Protein AF-A0A8B3NZI5-F1 (afdb_monomer)

pLDDT: mean 77.8, std 15.14, range [38.12, 96.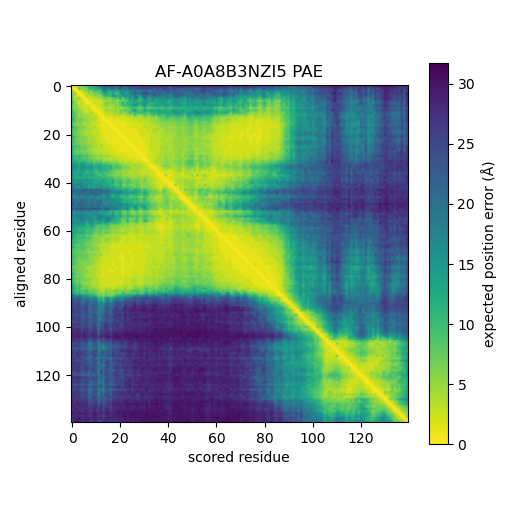94]

Secondary structure (DSSP, 8-state):
--HHHHHHHHHTSHHHHHHHHHHHHHHHHHHHS----BTTS---TTTTSTTTTGGGTSB--HHHHHHHHHHHHHHHHHHHHHHHHHHTS-GGGSHHHHHHHHS---B-TTT-PBEEEEEETTEEEEEETTT--EE-----

Nearest PDB structures (foldseek):
  8ity-assembly1_I  TM=7.438E-01  e=1.278E+00  Homo sapiens
  7aea-assembly1_I  TM=7.539E-01  e=2.841E+00  Homo sapiens
  3twk-assembly3_B  TM=3.307E-01  e=2.841E+00  Arabidopsis thaliana

Radius of gyration: 28.44 Å; Cα contacts (8 Å, |Δi|>4): 148; chains: 1; bounding box: 65×34×71 Å

Solvent-accessible surface area (backbone atoms only — not comparable to full-atom values): 8192 Å² total; per-residue (Å²): 136,62,75,67,59,62,50,56,61,48,58,68,34,30,66,44,45,10,52,51,44,21,54,52,38,43,53,57,48,49,72,73,49,74,81,79,28,18,56,73,65,50,75,48,96,50,67,93,46,92,68,49,22,65,93,36,77,30,72,42,53,63,67,60,50,51,42,50,54,54,15,49,54,52,7,53,50,47,18,53,52,44,42,53,53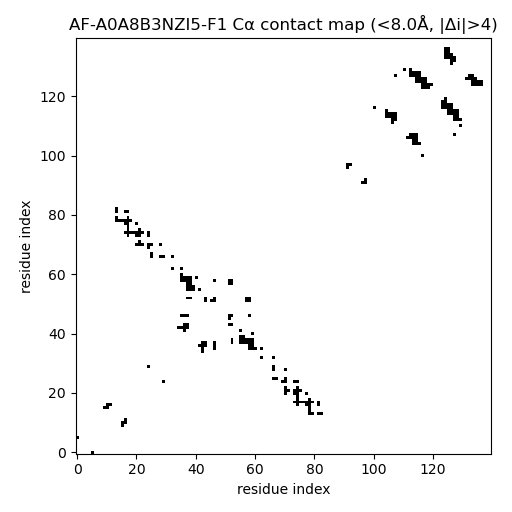,54,77,69,47,67,85,65,73,45,76,63,46,55,50,59,70,71,73,63,68,53,58,34,93,87,76,67,45,62,35,45,82,42,80,54,96,94,39,82,40,41,32,29,78,90,78,64,54,67,53,86,75,80,82,126

Foldseek 3Di:
DDPVVVVVVQCLQLLNQLVVQLVVLLVVLVVVDDDKAAPQRHDFPPPVDPPSCVVPNGIDCPSVVVSNVVSNVRSVVSSVVSVVCVVVDPPCPDVVNVVVQVPDFPQDPVPRAGWHWDQDPNDTWTADPVPRDTDDDPDD

Structure (mmCIF, N/CA/C/O backbone):
data_AF-A0A8B3NZI5-F1
#
_entry.id   AF-A0A8B3NZI5-F1
#
loop_
_atom_site.group_PDB
_atom_site.id
_atom_site.type_symbol
_atom_site.label_atom_id
_atom_site.label_alt_id
_atom_site.label_comp_id
_atom_site.label_asym_id
_atom_site.label_entity_id
_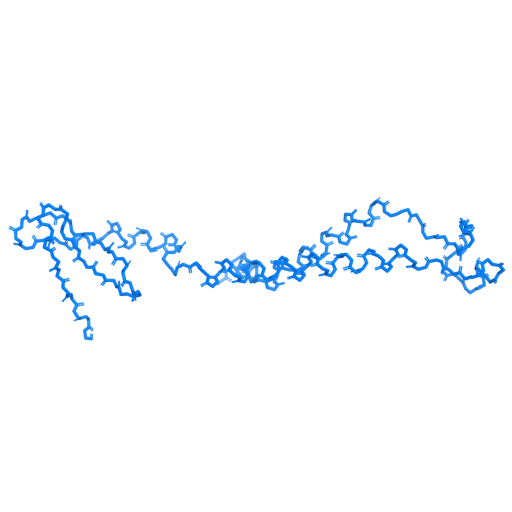atom_site.label_seq_id
_atom_site.pdbx_PDB_ins_code
_atom_site.Cartn_x
_atom_site.Cartn_y
_atom_site.Cartn_z
_atom_site.occupancy
_atom_site.B_iso_or_equiv
_atom_site.auth_seq_id
_atom_site.auth_comp_id
_atom_site.auth_asym_id
_atom_site.auth_atom_id
_atom_site.pdbx_PDB_model_num
ATOM 1 N N . MET A 1 1 ? -2.642 -20.478 24.796 1.00 53.81 1 MET A N 1
ATOM 2 C CA . MET A 1 1 ? -2.936 -19.458 23.760 1.00 53.81 1 MET A CA 1
ATOM 3 C C . MET A 1 1 ? -2.716 -20.074 22.385 1.00 53.81 1 MET A C 1
ATOM 5 O O . MET A 1 1 ? -1.583 -20.379 22.034 1.00 53.81 1 MET A O 1
ATOM 9 N N . THR A 1 2 ? -3.788 -20.354 21.646 1.00 68.12 2 THR A N 1
ATOM 10 C CA . THR A 1 2 ? -3.736 -20.999 20.323 1.00 68.12 2 THR A CA 1
ATOM 11 C C . THR A 1 2 ? -3.156 -20.038 19.276 1.00 68.12 2 THR A C 1
ATOM 13 O O . THR A 1 2 ? -3.441 -18.841 19.295 1.00 68.12 2 THR A O 1
ATOM 16 N N . LYS A 1 3 ? -2.325 -20.544 18.349 1.00 71.25 3 LYS A N 1
ATOM 17 C CA . LYS A 1 3 ? -1.657 -19.750 17.289 1.00 71.25 3 LYS A CA 1
ATOM 18 C C . LYS A 1 3 ? -2.627 -18.884 16.465 1.00 71.25 3 LYS A C 1
ATOM 20 O O . LYS A 1 3 ? -2.225 -17.835 15.970 1.00 71.25 3 LYS A O 1
ATOM 25 N N . LEU A 1 4 ? -3.894 -19.293 16.371 1.00 69.19 4 LEU A N 1
ATOM 26 C CA . LEU A 1 4 ? -4.950 -18.571 15.662 1.00 69.19 4 LEU A CA 1
ATOM 27 C C . LEU A 1 4 ? -5.259 -17.191 16.273 1.00 69.19 4 LEU A C 1
ATOM 29 O O . LEU A 1 4 ? -5.381 -16.221 15.532 1.00 69.19 4 LEU A O 1
ATOM 33 N N . GLY A 1 5 ? -5.319 -17.075 17.606 1.00 70.00 5 GLY A N 1
ATOM 34 C CA . GLY A 1 5 ? -5.655 -15.806 18.272 1.00 70.00 5 GLY A CA 1
ATOM 35 C C . GLY A 1 5 ? -4.580 -14.733 18.073 1.00 70.00 5 GLY A C 1
ATOM 36 O O . GLY A 1 5 ? -4.871 -13.583 17.749 1.00 70.00 5 GLY A O 1
ATOM 37 N N . ARG A 1 6 ? -3.305 -15.140 18.131 1.00 76.56 6 ARG A N 1
ATOM 38 C CA . ARG A 1 6 ? -2.162 -14.237 17.930 1.00 76.56 6 ARG A CA 1
ATOM 39 C C . ARG A 1 6 ? -2.114 -13.655 16.509 1.00 76.56 6 ARG A C 1
ATOM 41 O O . ARG A 1 6 ? -1.687 -12.515 16.340 1.00 76.56 6 ARG A O 1
ATOM 48 N N . LEU A 1 7 ? -2.566 -14.407 15.501 1.00 75.00 7 LEU A N 1
ATOM 49 C CA . LEU A 1 7 ? -2.659 -13.921 14.121 1.00 75.00 7 LEU A CA 1
ATOM 50 C C . LEU A 1 7 ? -3.758 -12.859 13.986 1.00 75.00 7 LEU A C 1
ATOM 52 O O . LEU A 1 7 ? -3.528 -11.795 13.413 1.00 75.00 7 LEU A O 1
ATOM 56 N N . THR A 1 8 ? -4.939 -13.120 14.550 1.00 76.31 8 THR A N 1
ATOM 57 C CA . THR A 1 8 ? -6.069 -12.188 14.464 1.00 76.31 8 THR A CA 1
ATOM 58 C C . THR A 1 8 ? -5.795 -10.867 15.174 1.00 76.31 8 THR A C 1
ATOM 60 O O . THR A 1 8 ? -6.205 -9.817 14.687 1.00 76.31 8 THR A O 1
ATOM 63 N N . ASP A 1 9 ? -5.050 -10.888 16.278 1.00 76.62 9 ASP A N 1
ATOM 64 C CA . ASP A 1 9 ? -4.680 -9.666 16.998 1.00 76.62 9 ASP A CA 1
ATOM 65 C C . ASP A 1 9 ? -3.617 -8.853 16.257 1.00 76.62 9 ASP A C 1
ATOM 67 O O . ASP A 1 9 ? -3.596 -7.625 16.332 1.00 76.62 9 ASP A O 1
ATOM 71 N N . PHE A 1 10 ? -2.759 -9.520 15.483 1.00 78.50 10 PHE A N 1
ATOM 72 C CA . PHE A 1 10 ? -1.799 -8.842 14.621 1.00 78.50 10 PHE A CA 1
ATOM 73 C C . PHE A 1 10 ? -2.491 -8.149 13.440 1.00 78.50 10 PHE A C 1
ATOM 75 O O . PHE A 1 10 ? -2.202 -6.987 13.166 1.00 78.50 10 PHE A O 1
ATOM 82 N N . LEU A 1 11 ? -3.452 -8.820 12.796 1.00 78.69 11 LEU A N 1
ATOM 83 C CA . LEU A 1 11 ? -4.219 -8.287 11.659 1.00 78.69 11 LEU A CA 1
ATOM 84 C C . LEU A 1 11 ? -5.083 -7.071 12.019 1.00 78.69 11 LEU A C 1
ATOM 86 O O . LEU A 1 11 ? -5.377 -6.247 11.158 1.00 78.69 11 LEU A O 1
ATOM 90 N N . LYS A 1 12 ? -5.463 -6.924 13.293 1.00 79.31 12 LYS A N 1
ATOM 91 C CA . LYS A 1 12 ? -6.199 -5.752 13.782 1.00 79.31 12 LYS A CA 1
ATOM 92 C C . LYS A 1 12 ? -5.327 -4.505 13.907 1.00 79.31 12 LYS A C 1
ATOM 94 O O . LYS A 1 12 ? -5.873 -3.419 14.049 1.00 79.31 12 LYS A O 1
ATOM 99 N N . LYS A 1 13 ? -3.996 -4.606 13.864 1.00 88.31 13 LYS A N 1
ATOM 100 C CA .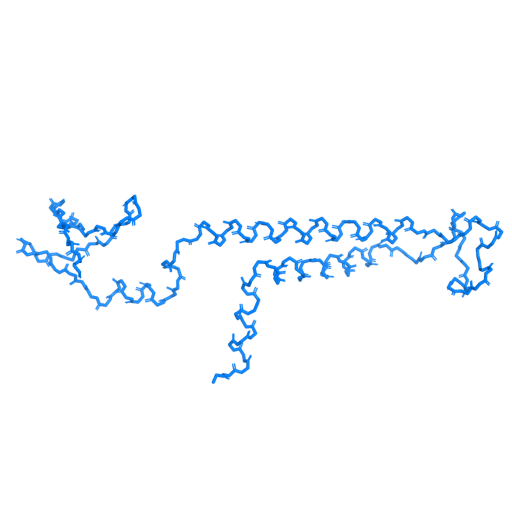 LYS A 1 13 ? -3.131 -3.426 13.992 1.00 88.31 13 LYS A CA 1
ATOM 101 C C . LYS A 1 13 ? -3.226 -2.563 12.727 1.00 88.31 13 LYS A C 1
ATOM 103 O O . LYS A 1 13 ? -3.132 -3.101 11.624 1.00 88.31 13 LYS A O 1
ATOM 108 N N . PRO A 1 14 ? -3.314 -1.227 12.846 1.00 85.62 14 PRO A N 1
ATOM 109 C CA . PRO A 1 14 ? -3.447 -0.346 11.684 1.00 85.62 14 PRO A CA 1
ATOM 110 C C . PRO A 1 14 ? -2.216 -0.424 10.770 1.00 85.62 14 PRO A C 1
ATOM 112 O O . PRO A 1 14 ? -2.339 -0.369 9.549 1.00 85.62 14 PRO A O 1
ATOM 115 N N . ALA A 1 15 ? -1.035 -0.669 11.348 1.00 88.69 15 ALA A N 1
ATOM 116 C CA . ALA A 1 15 ? 0.188 -0.940 10.598 1.00 88.69 15 ALA A CA 1
ATOM 117 C C . ALA A 1 15 ? 0.116 -2.242 9.778 1.00 88.69 15 ALA A C 1
ATOM 119 O O . ALA A 1 15 ? 0.604 -2.280 8.652 1.00 88.69 15 ALA A O 1
ATOM 120 N N . ALA A 1 16 ? -0.514 -3.298 10.308 1.00 91.75 16 ALA A N 1
ATOM 121 C CA . ALA A 1 16 ? -0.689 -4.550 9.572 1.00 91.75 16 ALA A CA 1
ATOM 122 C C . ALA A 1 16 ? -1.661 -4.367 8.400 1.00 91.75 16 ALA A C 1
ATOM 124 O O . ALA A 1 16 ? -1.394 -4.862 7.309 1.00 91.75 16 ALA A O 1
ATOM 125 N N . ILE A 1 17 ? -2.735 -3.595 8.599 1.00 91.94 17 ILE A N 1
ATOM 126 C CA . ILE A 1 17 ? -3.674 -3.232 7.530 1.00 91.94 17 ILE A CA 1
ATOM 127 C C . ILE A 1 17 ? -2.939 -2.480 6.413 1.00 91.94 17 ILE A C 1
ATOM 129 O O . ILE A 1 17 ? -3.036 -2.882 5.259 1.00 91.94 17 ILE A O 1
ATOM 133 N N . GLY A 1 18 ? -2.144 -1.458 6.751 1.00 93.94 18 GLY A N 1
ATOM 134 C CA . GLY A 1 18 ? -1.355 -0.708 5.766 1.00 93.94 18 GLY A CA 1
ATOM 135 C C . GLY A 1 18 ? -0.308 -1.554 5.026 1.00 93.94 18 GLY A C 1
ATOM 136 O O . GLY A 1 18 ? -0.117 -1.403 3.820 1.00 93.94 18 GLY A O 1
ATOM 137 N N . ALA A 1 19 ? 0.356 -2.486 5.716 1.00 94.69 19 ALA A N 1
ATOM 138 C CA . ALA A 1 19 ? 1.314 -3.396 5.085 1.00 94.69 19 ALA A CA 1
ATOM 139 C C . ALA A 1 19 ? 0.629 -4.375 4.115 1.00 94.69 19 ALA A C 1
ATOM 141 O O . ALA A 1 19 ? 1.134 -4.625 3.021 1.00 94.69 19 ALA A O 1
ATOM 142 N N . LEU A 1 20 ? -0.539 -4.904 4.485 1.00 95.50 20 LEU A N 1
ATOM 143 C CA . LEU A 1 20 ? -1.307 -5.802 3.623 1.00 95.50 20 LEU A CA 1
ATOM 144 C C . LEU A 1 20 ? -1.844 -5.085 2.387 1.00 95.50 20 LEU A C 1
ATOM 146 O O . LEU A 1 20 ? -1.754 -5.631 1.289 1.00 95.50 20 LEU A O 1
ATOM 150 N N . TH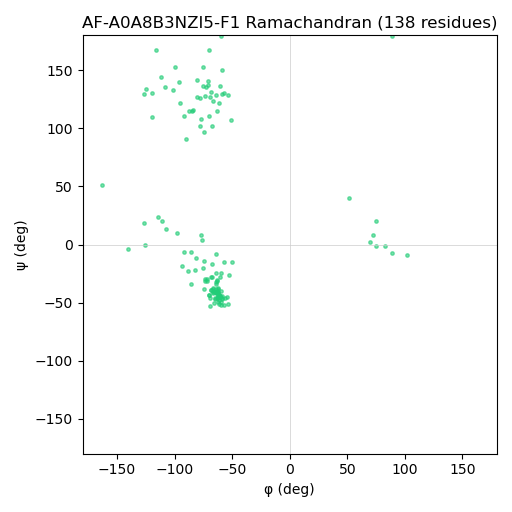R A 1 21 ? -2.352 -3.860 2.535 1.00 96.06 21 THR A N 1
ATOM 151 C CA . THR A 1 21 ? -2.807 -3.072 1.385 1.00 96.06 21 THR A CA 1
ATOM 152 C C . THR A 1 21 ? -1.648 -2.685 0.474 1.00 96.06 21 THR A C 1
ATOM 154 O O . THR A 1 21 ? -1.811 -2.753 -0.742 1.00 96.06 21 THR A O 1
ATOM 157 N N . PHE A 1 22 ? -0.464 -2.372 1.014 1.00 95.88 22 PHE A N 1
ATOM 158 C CA . PHE A 1 22 ? 0.748 -2.171 0.212 1.00 95.88 22 PHE A CA 1
ATOM 159 C C . PHE A 1 22 ? 1.069 -3.406 -0.642 1.00 95.88 22 PHE A C 1
ATOM 161 O O . PHE A 1 22 ? 1.220 -3.282 -1.856 1.00 95.88 22 PHE A O 1
ATOM 168 N N . ILE A 1 23 ? 1.126 -4.597 -0.031 1.00 96.06 23 ILE A N 1
ATOM 169 C CA . ILE A 1 23 ? 1.442 -5.850 -0.738 1.00 96.06 23 ILE A CA 1
ATOM 170 C C . ILE A 1 23 ? 0.381 -6.155 -1.801 1.00 96.06 23 ILE A C 1
ATOM 172 O O . ILE A 1 23 ? 0.723 -6.463 -2.942 1.00 96.06 23 ILE A O 1
ATOM 176 N N . ALA A 1 24 ? -0.901 -6.031 -1.454 1.00 96.44 24 ALA A N 1
ATOM 177 C CA . ALA A 1 24 ? -1.998 -6.268 -2.386 1.00 96.44 24 ALA A CA 1
ATOM 178 C C . ALA A 1 24 ? -1.935 -5.311 -3.586 1.00 96.44 24 ALA A C 1
ATOM 180 O O . ALA A 1 24 ? -2.027 -5.751 -4.730 1.00 96.44 24 ALA A O 1
ATOM 181 N N . THR A 1 25 ? -1.699 -4.020 -3.341 1.00 95.06 25 THR A N 1
ATOM 182 C CA . THR A 1 25 ? -1.576 -3.010 -4.405 1.00 95.06 25 THR A CA 1
ATOM 183 C C . THR A 1 25 ? -0.360 -3.287 -5.288 1.00 95.06 25 THR A C 1
ATOM 185 O O . THR A 1 25 ? -0.469 -3.219 -6.509 1.00 95.06 25 THR A O 1
ATOM 188 N N . MET A 1 26 ? 0.769 -3.692 -4.696 1.00 93.69 26 MET A N 1
ATOM 189 C CA . MET A 1 26 ? 1.978 -4.094 -5.423 1.00 93.69 26 MET A CA 1
ATOM 190 C C . MET A 1 26 ? 1.703 -5.198 -6.443 1.00 93.69 26 MET A C 1
ATOM 192 O O . MET A 1 26 ? 2.165 -5.125 -7.584 1.00 93.69 26 MET A O 1
ATOM 196 N N . ILE A 1 27 ? 0.945 -6.213 -6.025 1.00 94.19 27 ILE A N 1
ATOM 197 C CA . ILE A 1 27 ? 0.574 -7.350 -6.866 1.00 94.19 27 ILE A CA 1
ATOM 198 C C . ILE A 1 27 ? -0.401 -6.899 -7.953 1.00 94.19 27 ILE A C 1
ATOM 200 O O . ILE A 1 27 ? -0.135 -7.118 -9.131 1.00 94.19 27 ILE A O 1
ATOM 204 N N . VAL A 1 28 ? -1.495 -6.232 -7.572 1.00 94.75 28 VAL A N 1
ATO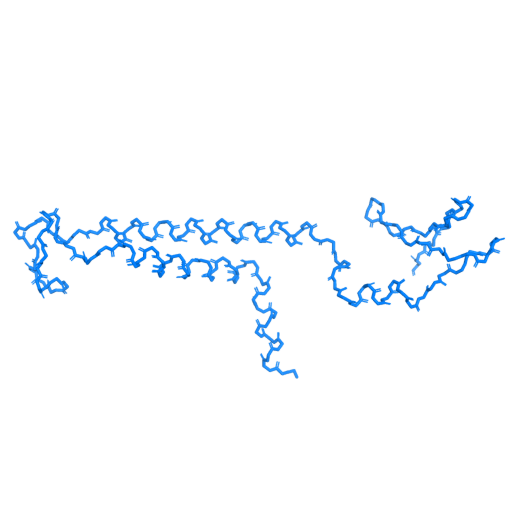M 205 C CA . VAL A 1 28 ? -2.558 -5.825 -8.502 1.00 94.75 28 VAL A CA 1
ATOM 206 C C . VAL A 1 28 ? -2.020 -4.870 -9.561 1.00 94.75 28 VAL A C 1
ATOM 208 O O . VAL A 1 28 ? -2.164 -5.141 -10.746 1.00 94.75 28 VAL A O 1
ATOM 211 N N . VAL A 1 29 ? -1.330 -3.795 -9.170 1.00 92.44 29 VAL A N 1
ATOM 212 C CA . VAL A 1 29 ? -0.727 -2.856 -10.131 1.00 92.44 29 VAL A CA 1
ATOM 213 C C . VAL A 1 29 ? 0.324 -3.567 -10.985 1.00 92.44 29 VAL A C 1
ATOM 215 O O . VAL A 1 29 ? 0.404 -3.330 -12.186 1.00 92.44 29 VAL A O 1
ATOM 218 N N . GLY A 1 30 ? 1.090 -4.491 -10.398 1.00 88.56 30 GLY A N 1
ATOM 219 C CA . GLY A 1 30 ? 2.053 -5.316 -11.123 1.00 88.56 30 GLY A CA 1
ATOM 220 C C . GLY A 1 30 ? 1.441 -6.205 -12.209 1.00 88.56 30 GLY A C 1
ATOM 221 O O . GLY A 1 30 ? 2.122 -6.469 -13.189 1.00 88.56 30 GLY A O 1
ATOM 222 N N . MET A 1 31 ? 0.179 -6.625 -12.077 1.00 89.69 31 MET A N 1
ATOM 223 C CA . MET A 1 31 ? -0.522 -7.384 -13.124 1.00 89.69 31 MET A CA 1
ATOM 224 C C . MET A 1 31 ? -0.890 -6.515 -14.332 1.00 89.69 31 MET A C 1
ATOM 226 O O . MET A 1 31 ? -0.956 -7.023 -15.447 1.00 89.69 31 MET A O 1
ATOM 230 N N . PHE A 1 32 ? -1.118 -5.216 -14.124 1.00 89.00 32 PHE A N 1
ATOM 231 C CA . PHE A 1 32 ? -1.448 -4.277 -15.201 1.00 89.00 32 PHE A CA 1
ATOM 232 C C . PHE A 1 32 ? -0.212 -3.652 -15.853 1.00 89.00 32 PHE A C 1
ATOM 234 O O . PHE A 1 32 ? -0.282 -3.186 -16.989 1.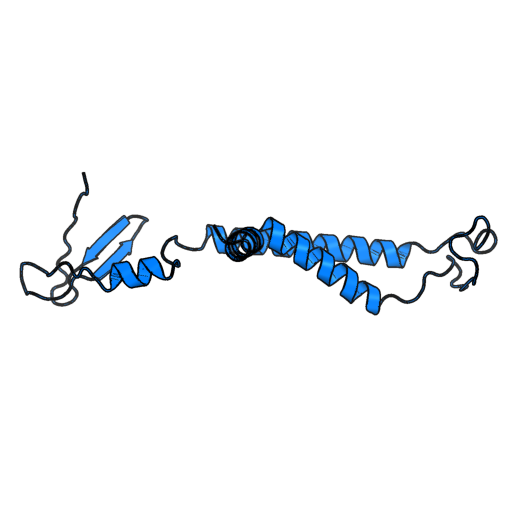00 89.00 32 PHE A O 1
ATOM 241 N N . MET A 1 33 ? 0.921 -3.621 -15.151 1.00 82.44 33 MET A N 1
ATOM 242 C CA . MET A 1 33 ? 2.170 -3.119 -15.712 1.00 82.44 33 MET A CA 1
ATOM 243 C C . MET A 1 33 ? 2.862 -4.230 -16.495 1.00 82.44 33 MET A C 1
ATOM 245 O O . MET A 1 33 ? 3.241 -5.254 -15.938 1.00 82.44 33 MET A O 1
ATOM 249 N N . GLY A 1 34 ? 2.998 -4.018 -17.804 1.00 82.62 34 GLY A N 1
ATOM 250 C CA . GLY A 1 34 ? 3.639 -4.959 -18.716 1.00 82.62 34 GLY A CA 1
ATOM 251 C C . GLY A 1 34 ? 5.109 -5.263 -18.377 1.00 82.62 34 GLY A C 1
ATOM 252 O O . GLY A 1 34 ? 5.670 -4.729 -17.415 1.00 82.62 34 GLY A O 1
ATOM 253 N N . PRO A 1 35 ? 5.758 -6.128 -19.175 1.00 84.06 35 PRO A N 1
ATOM 254 C CA . PRO A 1 35 ? 7.141 -6.524 -18.944 1.00 84.06 35 PRO A CA 1
ATOM 255 C C . PRO A 1 35 ? 8.087 -5.319 -18.964 1.00 84.06 35 PRO A C 1
ATOM 257 O O . PRO A 1 35 ? 7.864 -4.337 -19.670 1.00 84.06 35 PRO A O 1
ATOM 260 N N . THR A 1 36 ? 9.178 -5.413 -18.205 1.00 87.62 36 THR A N 1
ATOM 261 C CA . THR A 1 36 ? 10.236 -4.399 -18.202 1.00 87.62 36 THR A CA 1
ATOM 262 C C . THR A 1 36 ? 10.811 -4.242 -19.609 1.00 87.62 36 THR A C 1
ATOM 264 O O . THR A 1 36 ? 11.209 -5.229 -20.223 1.00 87.62 36 THR A O 1
ATOM 267 N N . THR A 1 37 ? 10.897 -3.009 -20.103 1.00 90.88 37 THR A N 1
ATOM 268 C CA . THR A 1 37 ? 11.498 -2.677 -21.404 1.00 90.88 37 THR A CA 1
ATOM 269 C C . THR A 1 37 ? 12.728 -1.793 -21.226 1.00 90.88 37 THR A C 1
ATOM 271 O O . THR A 1 37 ? 12.966 -1.236 -20.154 1.00 90.88 37 THR A O 1
ATOM 274 N N . CYS A 1 38 ? 13.515 -1.620 -22.283 1.00 90.88 38 CYS A N 1
ATOM 275 C CA . CYS A 1 38 ? 14.487 -0.535 -22.357 1.00 90.88 38 CYS A CA 1
ATOM 276 C C . CYS A 1 38 ? 13.779 0.826 -22.500 1.00 90.88 38 CYS A C 1
ATOM 278 O O . CYS A 1 38 ? 12.577 0.886 -22.778 1.00 90.88 38 CYS A O 1
ATOM 280 N N . ASN A 1 39 ? 14.517 1.923 -22.322 1.00 89.00 39 ASN A N 1
ATOM 281 C CA . ASN A 1 39 ? 13.972 3.284 -22.356 1.00 89.00 39 ASN A CA 1
ATOM 282 C C . ASN A 1 39 ? 13.384 3.656 -23.729 1.00 89.00 39 ASN A C 1
ATOM 284 O O . ASN A 1 39 ? 12.386 4.360 -23.810 1.00 89.00 39 ASN A O 1
ATOM 288 N N . SER A 1 40 ? 13.930 3.094 -24.812 1.00 85.81 40 SER A N 1
ATOM 289 C CA . SER A 1 40 ? 13.361 3.227 -26.161 1.00 85.81 40 SER A CA 1
ATOM 290 C C . SER A 1 40 ? 12.123 2.347 -26.419 1.00 85.81 40 SER A C 1
ATOM 292 O O . SER A 1 40 ? 11.676 2.255 -27.557 1.00 85.81 40 SER A O 1
ATOM 294 N N . GLY A 1 41 ? 11.625 1.611 -25.417 1.00 86.00 41 GLY A N 1
ATOM 295 C CA . GLY A 1 41 ? 10.522 0.651 -25.555 1.00 86.00 41 GLY A CA 1
ATOM 296 C C . GLY A 1 41 ? 10.928 -0.738 -26.062 1.00 86.00 41 GLY A C 1
ATOM 297 O O . GLY A 1 41 ? 10.084 -1.625 -26.150 1.00 86.00 41 GLY A O 1
ATOM 298 N N . TRP A 1 42 ? 12.210 -0.973 -26.363 1.00 86.69 42 TRP A N 1
ATOM 299 C CA . TRP A 1 42 ? 12.672 -2.280 -26.838 1.00 86.69 42 TRP A CA 1
ATOM 300 C C . TRP A 1 42 ? 12.607 -3.341 -25.731 1.00 86.69 42 TRP A C 1
ATOM 302 O O . TRP A 1 42 ? 13.154 -3.156 -24.640 1.00 86.69 42 TRP A O 1
ATOM 312 N N . ALA A 1 43 ? 11.955 -4.468 -26.015 1.00 85.75 43 ALA A N 1
ATOM 313 C CA . ALA A 1 43 ? 11.892 -5.619 -25.123 1.00 85.75 43 ALA A CA 1
ATOM 314 C C . ALA A 1 43 ? 13.068 -6.563 -25.414 1.00 85.75 43 ALA A C 1
ATOM 316 O O . ALA A 1 43 ? 12.988 -7.441 -26.272 1.00 85.75 43 ALA A O 1
ATOM 317 N N . SER A 1 44 ? 14.186 -6.368 -24.713 1.00 80.88 44 SER A N 1
ATOM 318 C CA . SER A 1 44 ? 15.343 -7.258 -24.835 1.00 80.88 44 SER A CA 1
ATOM 319 C C . SER A 1 44 ? 15.153 -8.525 -24.006 1.00 80.88 44 SER A C 1
ATOM 321 O O . SER A 1 44 ? 14.941 -8.465 -22.796 1.00 80.88 44 SER A O 1
ATOM 323 N N . GLY A 1 45 ? 15.316 -9.696 -24.627 1.00 80.19 45 GLY A N 1
ATOM 324 C CA . GLY A 1 45 ? 15.271 -10.989 -23.929 1.00 80.19 45 GLY A CA 1
ATOM 325 C C . GLY A 1 45 ? 16.391 -11.190 -22.897 1.00 80.19 45 GLY A C 1
ATOM 326 O O . GLY A 1 45 ? 16.371 -12.159 -22.145 1.00 80.19 45 GLY A O 1
ATOM 327 N N . SER A 1 46 ? 17.370 -10.278 -22.842 1.00 81.25 46 SER A N 1
ATOM 328 C CA . SER A 1 46 ? 18.458 -10.284 -21.858 1.00 81.25 46 SER A CA 1
ATOM 329 C C . SER A 1 46 ? 18.337 -9.191 -20.783 1.00 81.25 46 SER A C 1
ATOM 331 O O . SER A 1 46 ? 19.299 -8.969 -20.044 1.00 81.25 46 SER A O 1
ATOM 333 N N . ILE A 1 47 ? 17.177 -8.520 -20.648 1.00 81.75 47 ILE A N 1
ATOM 334 C CA . ILE A 1 47 ? 16.931 -7.522 -19.584 1.00 81.75 47 ILE A CA 1
ATOM 335 C C . ILE A 1 47 ? 17.229 -8.126 -18.207 1.00 81.75 47 ILE A C 1
ATOM 337 O O . ILE A 1 47 ? 16.763 -9.209 -17.866 1.00 81.75 47 ILE A O 1
ATOM 341 N N . GLY A 1 48 ? 18.042 -7.414 -17.422 1.00 76.12 48 GLY A N 1
ATOM 342 C CA . GLY A 1 48 ? 18.593 -7.895 -16.150 1.00 76.12 48 GLY A CA 1
ATOM 343 C C . GLY A 1 48 ? 20.052 -8.361 -16.236 1.00 76.12 48 GLY A C 1
ATOM 344 O O . GLY A 1 48 ? 20.685 -8.558 -15.202 1.00 76.12 48 GLY A O 1
ATOM 345 N N . ARG A 1 49 ? 20.625 -8.477 -17.443 1.00 80.94 49 ARG A N 1
ATOM 346 C CA . ARG A 1 49 ? 22.067 -8.693 -17.662 1.00 80.94 49 ARG A CA 1
ATOM 347 C C . ARG A 1 49 ? 22.773 -7.382 -18.020 1.00 80.94 49 ARG A C 1
ATOM 349 O O . ARG A 1 49 ? 22.167 -6.463 -18.577 1.00 80.94 49 ARG A O 1
ATOM 356 N N . ARG A 1 50 ? 24.075 -7.285 -17.712 1.00 82.00 50 ARG A N 1
ATOM 357 C CA . ARG A 1 50 ? 24.896 -6.121 -18.096 1.00 82.00 50 ARG A CA 1
ATOM 358 C C . ARG A 1 50 ? 24.845 -5.928 -19.618 1.00 82.00 50 ARG A C 1
ATOM 360 O O . ARG A 1 50 ? 25.052 -6.877 -20.362 1.00 82.00 50 ARG A O 1
ATOM 367 N N . GLY A 1 51 ? 24.572 -4.699 -20.058 1.00 80.25 51 GLY A N 1
ATOM 368 C CA . GLY A 1 51 ? 24.571 -4.312 -21.475 1.00 80.25 51 GLY A CA 1
ATOM 369 C C . GLY A 1 51 ? 23.246 -4.488 -22.229 1.00 80.25 51 GLY A C 1
ATOM 370 O O . GLY A 1 51 ? 23.139 -3.987 -23.341 1.00 80.25 51 GLY A O 1
ATOM 371 N N . ALA A 1 52 ? 22.212 -5.099 -21.638 1.00 82.62 52 ALA A N 1
ATOM 372 C CA . ALA A 1 52 ? 20.965 -5.424 -22.348 1.00 82.62 52 ALA A CA 1
ATOM 373 C C . ALA A 1 52 ? 20.210 -4.217 -22.934 1.00 82.62 52 ALA A C 1
ATOM 375 O O . ALA A 1 52 ? 19.468 -4.375 -23.894 1.00 82.62 52 ALA A O 1
ATOM 376 N N . CYS A 1 53 ? 20.407 -3.022 -22.372 1.00 86.25 53 CYS A N 1
ATOM 377 C CA . CYS A 1 53 ? 19.804 -1.779 -22.854 1.00 86.25 53 CYS A CA 1
ATOM 378 C C . CYS A 1 53 ? 20.841 -0.673 -23.114 1.00 86.25 53 CYS A C 1
ATOM 380 O O . CYS A 1 53 ? 20.471 0.497 -23.158 1.00 86.25 53 CYS A O 1
ATOM 382 N N . SER A 1 54 ? 22.133 -0.996 -23.262 1.00 88.25 54 SER A N 1
ATOM 383 C CA . SER A 1 54 ? 23.194 0.023 -23.391 1.00 88.25 54 SER A CA 1
ATOM 384 C C . SER A 1 54 ? 22.997 0.945 -24.600 1.00 88.25 54 SER A C 1
ATOM 386 O O . SER A 1 54 ? 23.151 2.153 -24.472 1.00 88.25 54 SER A O 1
ATOM 388 N N . HIS A 1 55 ? 22.569 0.393 -25.736 1.00 87.25 55 HIS A N 1
ATOM 389 C CA . HIS A 1 55 ? 22.264 1.153 -26.955 1.00 87.25 55 HIS A CA 1
ATOM 390 C C . HIS A 1 55 ? 20.870 1.798 -26.945 1.00 87.25 55 HIS A C 1
ATOM 392 O O . HIS A 1 55 ? 20.568 2.637 -27.785 1.00 87.25 55 HIS A O 1
ATOM 398 N N . HIS A 1 56 ? 20.021 1.427 -25.985 1.00 84.62 56 HIS A N 1
ATOM 399 C CA . HIS A 1 56 ? 18.617 1.840 -25.909 1.00 84.62 56 HIS A CA 1
ATOM 400 C C . HIS A 1 56 ? 18.342 2.799 -24.744 1.00 84.62 56 HIS A C 1
ATOM 402 O O . HIS A 1 56 ? 17.203 2.921 -24.292 1.00 84.62 56 HIS A O 1
ATOM 408 N N . GLY A 1 57 ? 19.388 3.460 -24.236 1.00 86.19 57 GLY A N 1
ATOM 409 C CA . GLY A 1 57 ? 19.279 4.448 -23.161 1.00 86.19 57 GLY A CA 1
ATOM 410 C C . GLY A 1 57 ? 19.044 3.851 -21.771 1.00 86.19 57 GLY A C 1
ATOM 411 O O . GLY A 1 57 ? 18.576 4.552 -20.881 1.00 86.19 57 GLY A O 1
ATOM 412 N N . GLY A 1 58 ? 19.355 2.569 -21.573 1.00 88.44 58 GLY A N 1
ATOM 413 C CA . GLY A 1 58 ? 19.183 1.877 -20.299 1.00 88.44 58 GLY A CA 1
ATOM 414 C C . GLY A 1 58 ? 17.805 1.240 -20.114 1.00 88.44 58 GLY A C 1
ATOM 415 O O . GLY A 1 58 ? 16.949 1.251 -21.000 1.00 88.44 58 GLY A O 1
ATOM 416 N N . VAL A 1 59 ? 17.625 0.599 -18.960 1.00 90.31 59 VAL A N 1
ATOM 417 C CA . VAL A 1 59 ? 16.371 -0.066 -18.583 1.00 90.31 59 VAL A CA 1
ATOM 418 C C . VAL A 1 59 ? 15.342 0.992 -18.180 1.00 90.31 59 VAL A C 1
ATOM 420 O O . VAL A 1 59 ? 15.663 1.922 -17.443 1.00 90.31 59 VAL A O 1
ATOM 423 N N . ASN A 1 60 ? 14.098 0.846 -18.635 1.00 89.25 60 ASN A N 1
ATOM 424 C CA . ASN A 1 60 ? 13.008 1.721 -18.227 1.00 89.25 60 ASN A CA 1
ATOM 425 C C . ASN A 1 60 ? 12.518 1.335 -16.825 1.00 89.25 60 ASN A C 1
ATOM 427 O O . ASN A 1 60 ? 11.852 0.316 -16.634 1.00 89.25 60 ASN A O 1
ATOM 431 N N . HIS A 1 61 ? 12.833 2.172 -15.841 1.00 88.38 61 HIS A N 1
ATOM 432 C CA . HIS A 1 61 ? 12.379 1.999 -14.462 1.00 88.38 61 HIS A CA 1
ATOM 433 C C . HIS A 1 61 ? 11.069 2.731 -14.151 1.00 88.38 61 HIS A C 1
ATOM 435 O O . HIS A 1 61 ? 10.525 2.529 -13.068 1.00 88.38 61 HIS A O 1
ATOM 441 N N . GLY A 1 62 ? 10.537 3.533 -15.079 1.00 89.12 62 GLY A N 1
ATOM 442 C CA . GLY A 1 62 ? 9.329 4.336 -14.870 1.00 89.12 62 GLY A CA 1
ATOM 443 C C . GLY A 1 62 ? 8.130 3.511 -14.386 1.00 89.12 62 GLY A C 1
ATOM 444 O O . GLY A 1 62 ? 7.567 3.838 -13.340 1.00 89.12 62 GLY A O 1
ATOM 445 N N . PRO A 1 63 ? 7.776 2.393 -15.052 1.00 88.31 63 PRO A N 1
ATOM 446 C CA . PRO A 1 63 ? 6.696 1.524 -14.594 1.00 88.31 63 PRO A CA 1
ATOM 447 C C . PRO A 1 63 ? 6.936 0.971 -13.183 1.00 88.31 63 PRO A C 1
ATOM 449 O O . PRO A 1 63 ? 6.073 1.049 -12.312 1.00 88.31 63 PRO A O 1
ATOM 452 N N . ALA A 1 64 ? 8.146 0.480 -12.907 1.00 88.19 64 ALA A N 1
ATOM 453 C CA . ALA A 1 64 ? 8.487 -0.067 -11.596 1.00 88.19 64 ALA A CA 1
ATOM 454 C C . ALA A 1 64 ? 8.416 0.996 -10.482 1.00 88.19 64 ALA A C 1
ATOM 456 O O . ALA A 1 64 ? 7.910 0.715 -9.393 1.00 88.19 64 ALA A O 1
ATOM 457 N N . GLN A 1 65 ? 8.880 2.216 -10.762 1.00 91.12 65 GLN A N 1
ATOM 458 C CA . GLN A 1 65 ? 8.796 3.356 -9.850 1.00 91.12 65 GLN A CA 1
ATOM 459 C C . GLN A 1 65 ? 7.344 3.764 -9.600 1.00 91.12 65 GLN A C 1
ATOM 461 O O . GLN A 1 65 ? 6.956 3.924 -8.444 1.00 91.12 65 GLN A O 1
ATOM 466 N N . LEU A 1 66 ? 6.518 3.861 -10.647 1.00 91.50 66 LEU A N 1
ATOM 467 C CA . LEU A 1 66 ? 5.098 4.187 -10.512 1.00 91.50 66 LEU A CA 1
ATOM 468 C C . LEU A 1 66 ? 4.368 3.139 -9.665 1.00 91.50 66 LEU A C 1
ATOM 470 O O . LEU A 1 66 ? 3.622 3.496 -8.753 1.00 91.50 66 LEU A O 1
ATOM 474 N N . ARG A 1 67 ? 4.630 1.849 -9.905 1.00 92.75 67 ARG A N 1
ATOM 475 C CA . ARG A 1 67 ? 4.092 0.753 -9.087 1.00 92.75 67 ARG A CA 1
ATOM 476 C C . ARG A 1 67 ? 4.469 0.930 -7.619 1.00 92.75 67 ARG A C 1
ATOM 478 O O . ARG A 1 67 ? 3.620 0.792 -6.742 1.00 92.75 67 ARG A O 1
ATOM 485 N N . PHE A 1 68 ? 5.733 1.249 -7.347 1.00 93.12 68 PHE A N 1
ATOM 486 C CA . PHE A 1 68 ? 6.248 1.426 -5.990 1.00 93.12 68 PHE A CA 1
ATOM 487 C C . PHE A 1 68 ? 5.623 2.616 -5.273 1.00 93.12 68 PHE A C 1
ATOM 489 O O . PHE A 1 68 ? 5.094 2.455 -4.174 1.00 93.12 68 PHE A O 1
ATOM 496 N N . ILE A 1 69 ? 5.606 3.777 -5.921 1.00 95.00 69 ILE A N 1
ATOM 497 C CA . ILE A 1 69 ? 5.042 5.004 -5.359 1.00 95.00 69 ILE A CA 1
ATOM 498 C C . ILE A 1 69 ? 3.547 4.826 -5.089 1.00 95.00 69 ILE A C 1
ATOM 500 O O . ILE A 1 69 ? 3.096 5.082 -3.975 1.00 95.00 69 ILE A O 1
ATOM 504 N N . THR A 1 70 ? 2.782 4.328 -6.065 1.00 94.31 70 THR A N 1
ATOM 505 C CA . THR A 1 70 ? 1.335 4.119 -5.891 1.00 94.31 70 THR A CA 1
ATOM 506 C C . THR A 1 70 ? 1.046 3.138 -4.756 1.00 94.31 70 THR A C 1
ATOM 508 O O . THR A 1 70 ? 0.227 3.434 -3.890 1.00 94.31 70 THR A O 1
ATOM 511 N N . SER A 1 71 ? 1.780 2.026 -4.673 1.00 94.25 71 SER A N 1
ATOM 512 C CA . SER A 1 71 ? 1.595 1.042 -3.599 1.00 94.25 71 SER A CA 1
ATOM 513 C C . SER A 1 71 ? 1.891 1.619 -2.214 1.00 94.25 71 SER A C 1
ATOM 515 O O . SER A 1 71 ? 1.140 1.352 -1.276 1.00 94.25 71 SER A O 1
ATOM 517 N N . ILE A 1 72 ? 2.945 2.435 -2.068 1.00 96.19 72 ILE A N 1
ATOM 518 C CA . ILE A 1 72 ? 3.244 3.124 -0.801 1.00 96.19 72 ILE A CA 1
ATOM 519 C C . ILE A 1 72 ? 2.104 4.063 -0.421 1.00 96.19 72 ILE A C 1
ATOM 521 O O . ILE A 1 72 ? 1.649 4.023 0.721 1.00 96.19 72 ILE A O 1
ATOM 525 N N . LEU A 1 73 ? 1.624 4.882 -1.361 1.00 96.94 73 LEU A N 1
ATOM 526 C CA . LEU A 1 73 ? 0.551 5.842 -1.099 1.00 96.94 73 LEU A CA 1
ATOM 527 C C . LEU A 1 73 ? -0.719 5.142 -0.603 1.00 96.94 73 LEU A C 1
ATOM 529 O O . LEU A 1 73 ? -1.269 5.537 0.425 1.00 96.94 73 LEU A O 1
ATOM 533 N N . PHE A 1 74 ? -1.141 4.064 -1.269 1.00 96.00 74 PHE A N 1
ATOM 534 C CA . PHE A 1 74 ? -2.292 3.266 -0.837 1.00 96.00 74 PHE A CA 1
ATOM 535 C C . PHE A 1 74 ? -2.058 2.572 0.513 1.00 96.00 74 PHE A C 1
ATOM 537 O O . PHE A 1 74 ? -2.950 2.567 1.363 1.00 96.00 74 PHE A O 1
ATOM 544 N N . GLY A 1 75 ? -0.859 2.028 0.742 1.00 95.38 75 GLY A N 1
ATOM 545 C CA . GLY A 1 75 ? -0.474 1.406 2.011 1.00 95.38 75 GLY A CA 1
ATOM 546 C C . GLY A 1 75 ? -0.559 2.371 3.195 1.00 95.38 75 GLY A C 1
ATOM 547 O O . GLY A 1 75 ? -1.226 2.098 4.196 1.00 95.38 75 GLY A O 1
ATOM 548 N N . VAL A 1 76 ? 0.070 3.539 3.057 1.00 95.94 76 VAL A N 1
ATOM 549 C CA . VAL A 1 76 ? 0.082 4.594 4.079 1.00 95.94 76 VAL A CA 1
ATOM 550 C C . VAL A 1 76 ? -1.324 5.147 4.305 1.00 95.94 76 VAL A C 1
ATOM 552 O O . VAL A 1 76 ? -1.762 5.233 5.453 1.00 95.94 76 VAL A O 1
ATOM 555 N N . ALA A 1 77 ? -2.064 5.463 3.237 1.00 95.50 77 ALA A N 1
ATOM 556 C CA . ALA A 1 77 ? -3.428 5.977 3.342 1.00 95.50 77 ALA A CA 1
ATOM 557 C C . ALA A 1 77 ? -4.354 4.998 4.080 1.00 95.50 77 ALA A C 1
ATOM 559 O O . ALA A 1 77 ? -5.083 5.403 4.987 1.00 95.50 77 ALA A O 1
ATOM 560 N N . ALA A 1 78 ? -4.280 3.703 3.759 1.00 94.31 78 ALA A N 1
ATOM 561 C CA . ALA A 1 78 ? -5.052 2.671 4.444 1.00 94.31 78 ALA A CA 1
ATOM 562 C C . ALA A 1 78 ? -4.671 2.543 5.926 1.00 94.31 78 ALA A C 1
ATOM 564 O O . ALA A 1 78 ? -5.554 2.422 6.775 1.00 94.31 78 ALA A O 1
ATOM 565 N N . GLY A 1 79 ? -3.377 2.613 6.254 1.00 92.50 79 GLY A N 1
ATOM 566 C CA . GLY A 1 79 ? -2.901 2.583 7.638 1.00 92.50 79 GLY A CA 1
ATOM 567 C C . GLY A 1 79 ? -3.402 3.774 8.463 1.00 92.50 79 GLY A C 1
ATOM 568 O O . GLY A 1 79 ? -3.908 3.586 9.570 1.00 92.50 79 GLY A O 1
ATOM 569 N N . ILE A 1 80 ? -3.330 4.990 7.908 1.00 93.50 80 ILE A N 1
ATOM 570 C CA . ILE A 1 80 ? -3.846 6.213 8.547 1.00 93.50 80 ILE A CA 1
ATOM 571 C C . ILE A 1 80 ? -5.364 6.119 8.732 1.00 93.50 80 ILE A C 1
ATOM 573 O O . ILE A 1 80 ? -5.878 6.401 9.814 1.00 93.50 80 ILE A O 1
ATOM 577 N N . PHE A 1 81 ? -6.090 5.691 7.698 1.00 92.62 81 PHE A N 1
ATOM 578 C CA . PHE A 1 81 ? -7.542 5.547 7.757 1.00 92.62 81 PHE A CA 1
ATOM 579 C C . PHE A 1 81 ? -7.973 4.506 8.799 1.00 92.62 81 PHE A C 1
ATOM 581 O O . PHE A 1 81 ? -8.856 4.773 9.615 1.00 92.62 81 PHE A O 1
ATOM 588 N N . ALA A 1 82 ? -7.296 3.356 8.842 1.00 89.94 82 ALA A N 1
ATOM 589 C CA . ALA A 1 82 ? -7.530 2.326 9.848 1.00 89.94 82 ALA A CA 1
ATOM 590 C C . ALA A 1 82 ? -7.236 2.832 11.267 1.00 89.94 82 ALA A C 1
ATOM 592 O O . ALA A 1 82 ? -8.021 2.580 12.180 1.00 89.94 82 ALA A O 1
ATOM 593 N N . ASN A 1 83 ? -6.147 3.584 11.454 1.00 90.00 83 ASN A N 1
ATOM 594 C CA . ASN A 1 83 ? -5.820 4.195 12.740 1.00 90.00 83 ASN A CA 1
ATOM 595 C C . ASN A 1 83 ? -6.904 5.189 13.184 1.00 90.00 83 ASN A C 1
ATOM 597 O O . ASN A 1 83 ? -7.348 5.140 14.328 1.00 90.00 83 ASN A O 1
ATOM 601 N N . LYS A 1 84 ? -7.405 6.022 12.264 1.00 89.75 84 LYS A N 1
ATOM 602 C CA . LYS A 1 84 ? -8.497 6.965 12.538 1.00 89.75 84 LYS A CA 1
ATOM 603 C C . LYS A 1 84 ? -9.785 6.253 12.958 1.00 89.75 84 LYS A C 1
ATOM 605 O O . LYS A 1 84 ? -10.420 6.679 13.919 1.00 89.75 84 LYS A O 1
ATOM 610 N N . ILE A 1 85 ? -10.156 5.163 12.280 1.00 86.00 85 ILE A N 1
ATOM 611 C CA . ILE A 1 85 ? -11.336 4.361 12.642 1.00 86.00 85 ILE A CA 1
ATOM 612 C C . ILE A 1 85 ? -11.173 3.750 14.032 1.00 86.00 85 ILE A C 1
ATOM 614 O O . ILE A 1 85 ? -12.123 3.758 14.803 1.00 86.00 85 ILE A O 1
ATOM 618 N N . GLN A 1 86 ? -9.991 3.228 14.361 1.00 83.44 86 GLN A N 1
ATOM 619 C CA . GLN A 1 86 ? -9.744 2.596 15.659 1.00 83.44 86 GLN A CA 1
ATOM 620 C C . GLN A 1 86 ? -9.725 3.605 16.803 1.00 83.44 86 GLN A C 1
ATOM 622 O O . GLN A 1 86 ? -10.362 3.361 17.820 1.00 83.44 86 GLN A O 1
ATOM 627 N N . ASN A 1 87 ? -9.080 4.756 16.615 1.00 80.56 87 ASN A N 1
ATOM 628 C CA . ASN A 1 87 ? -9.065 5.819 17.620 1.00 80.56 87 ASN A CA 1
ATOM 629 C C . ASN A 1 87 ? -10.453 6.453 17.811 1.00 80.56 87 ASN A C 1
ATOM 631 O O . ASN A 1 87 ? -10.757 6.954 18.888 1.00 80.56 87 ASN A O 1
ATOM 635 N N . GLY A 1 88 ? -11.301 6.434 16.777 1.00 67.62 88 GLY A N 1
ATOM 636 C CA . GLY A 1 88 ? -12.700 6.860 16.862 1.00 67.62 88 GLY A CA 1
ATOM 637 C C . GLY A 1 88 ? -13.664 5.768 17.336 1.00 67.62 88 GLY A C 1
ATOM 638 O O . GLY A 1 88 ? -14.847 6.052 17.528 1.00 67.62 88 GLY A O 1
ATOM 639 N N . ARG A 1 89 ? -13.203 4.521 17.504 1.00 56.53 89 ARG A N 1
ATOM 640 C CA . ARG A 1 89 ? -14.050 3.399 17.907 1.00 56.53 89 ARG A CA 1
ATOM 641 C C . ARG A 1 89 ? -14.163 3.395 19.433 1.00 56.53 89 ARG A C 1
ATOM 643 O O . ARG A 1 89 ? -13.161 3.144 20.097 1.00 56.53 89 ARG A O 1
ATOM 650 N N . PRO A 1 90 ? -15.355 3.625 20.013 1.00 52.12 90 PRO A N 1
ATOM 651 C CA . PRO A 1 90 ? -15.530 3.447 21.443 1.00 52.12 90 PRO A CA 1
ATOM 652 C C . PRO A 1 90 ? -15.223 1.988 21.811 1.00 52.12 90 PRO A C 1
ATOM 654 O O . PRO A 1 90 ? -15.651 1.044 21.133 1.00 52.12 90 PRO A O 1
ATOM 657 N N . GLU A 1 91 ? -14.485 1.829 22.906 1.00 51.78 91 GLU A N 1
ATOM 658 C CA . GLU A 1 91 ? -14.016 0.580 23.530 1.00 51.78 91 GLU A CA 1
ATOM 659 C C . GLU A 1 91 ? -15.133 -0.468 23.759 1.00 51.78 91 GLU A C 1
ATOM 661 O O . GLU A 1 91 ? -14.880 -1.660 23.894 1.00 51.78 91 GLU A O 1
ATOM 666 N N . ASN A 1 92 ? -16.398 -0.051 23.669 1.00 49.66 92 ASN A N 1
ATOM 667 C CA . ASN A 1 92 ? -17.606 -0.861 23.858 1.00 49.66 92 ASN A CA 1
ATOM 668 C C . ASN A 1 92 ? -17.984 -1.774 22.676 1.00 49.66 92 ASN A C 1
ATOM 670 O O . ASN A 1 92 ? -19.074 -2.339 22.659 1.00 49.66 92 ASN A O 1
ATOM 674 N N . SER A 1 93 ? -17.135 -1.909 21.659 1.00 54.16 93 SER A N 1
ATOM 675 C CA . SER A 1 93 ? -17.428 -2.742 20.479 1.00 54.16 93 SER A CA 1
ATOM 676 C C . SER A 1 93 ? -16.796 -4.135 20.524 1.00 54.16 93 SER A C 1
ATOM 678 O O . SER A 1 93 ? -16.859 -4.871 19.536 1.00 54.16 93 SER A O 1
ATOM 680 N N . SER A 1 94 ? -16.238 -4.531 21.674 1.00 49.75 94 SER A N 1
ATOM 681 C CA . SER A 1 94 ? -16.038 -5.949 21.959 1.00 49.75 94 SER A CA 1
ATOM 682 C C . SER A 1 94 ? -17.415 -6.608 22.145 1.00 49.75 94 SER A C 1
ATOM 684 O O . SER A 1 94 ? -18.232 -6.073 22.898 1.00 49.75 94 SER A O 1
ATOM 686 N N . PRO A 1 95 ? -17.713 -7.754 21.505 1.00 52.91 95 PRO A N 1
ATOM 687 C CA . PRO A 1 95 ? -18.977 -8.476 21.703 1.00 52.91 95 PRO A CA 1
ATOM 688 C C . PRO A 1 95 ? -19.229 -8.863 23.174 1.00 52.91 95 PRO A C 1
ATOM 690 O O . PRO A 1 95 ? -20.359 -9.165 23.549 1.00 52.91 95 PRO A O 1
ATOM 693 N N . GLU A 1 96 ? -18.201 -8.797 24.024 1.00 52.28 96 GLU A N 1
ATOM 694 C CA . GLU A 1 96 ? -18.297 -8.944 25.478 1.00 52.28 96 GLU A CA 1
ATOM 695 C C . GLU A 1 96 ? -18.949 -7.745 26.184 1.00 52.28 96 GLU A C 1
ATOM 697 O O . GLU A 1 96 ? -19.661 -7.938 27.165 1.00 52.28 96 GLU A O 1
ATOM 702 N N . ALA A 1 97 ? -18.798 -6.521 25.665 1.00 48.38 97 ALA A N 1
ATOM 703 C CA . ALA A 1 97 ? -19.4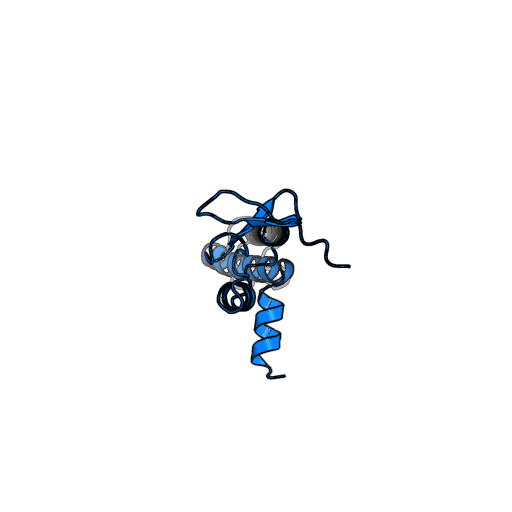46 -5.331 26.223 1.00 48.38 97 ALA A CA 1
ATOM 704 C C . ALA A 1 97 ? -20.955 -5.301 25.920 1.00 48.38 97 ALA A C 1
ATOM 706 O O . ALA A 1 97 ? -21.740 -4.840 26.748 1.00 48.38 97 ALA A O 1
ATOM 707 N N . LEU A 1 98 ? -21.386 -5.865 24.780 1.00 51.94 98 LEU A N 1
ATOM 708 C CA . LEU A 1 98 ? -22.812 -6.104 24.531 1.00 51.94 98 LEU A CA 1
ATOM 709 C C . LEU A 1 98 ? -23.381 -7.161 25.485 1.00 51.94 98 LEU A C 1
ATOM 711 O O . LEU A 1 98 ? -24.486 -6.977 25.984 1.00 51.94 98 LEU A O 1
ATOM 715 N N . LYS A 1 99 ? -22.622 -8.218 25.807 1.00 50.38 99 LYS A N 1
ATOM 716 C CA . LYS A 1 99 ? -23.054 -9.222 26.793 1.00 50.38 99 LYS A CA 1
ATOM 717 C C . LYS A 1 99 ? -23.102 -8.660 28.215 1.00 50.38 99 LYS A C 1
ATOM 719 O O . LYS A 1 99 ? -24.054 -8.945 28.935 1.00 50.38 99 LYS A O 1
ATOM 724 N N . ALA A 1 100 ? -22.144 -7.817 28.604 1.00 52.12 100 ALA A N 1
ATOM 725 C CA . ALA A 1 100 ? -22.143 -7.141 29.905 1.00 52.12 100 ALA A CA 1
ATOM 726 C C . ALA A 1 100 ? -23.270 -6.097 30.038 1.00 52.12 100 ALA A C 1
ATOM 728 O O . ALA A 1 100 ? -23.774 -5.874 31.136 1.00 52.12 100 ALA A O 1
ATOM 729 N N . SER A 1 101 ? -23.715 -5.495 28.927 1.00 51.03 101 SER A N 1
ATOM 730 C CA . SER A 1 101 ? -24.890 -4.613 28.915 1.00 51.03 101 SER A CA 1
ATOM 731 C C . SER A 1 101 ? -26.223 -5.368 29.003 1.00 51.03 101 SER A C 1
ATOM 733 O O . SER A 1 101 ? -27.226 -4.752 29.358 1.00 51.03 101 SER A O 1
ATOM 735 N N . ASP A 1 102 ? -26.245 -6.659 28.668 1.00 53.78 102 ASP A N 1
ATOM 736 C CA . ASP A 1 102 ? -27.453 -7.496 28.641 1.00 53.78 102 ASP A CA 1
ATOM 737 C C . ASP A 1 102 ? -27.676 -8.261 29.962 1.00 53.78 102 ASP A C 1
ATOM 739 O O . ASP A 1 102 ? -28.785 -8.681 30.272 1.00 53.78 102 ASP A O 1
ATOM 743 N N . SER A 1 103 ? -26.642 -8.402 30.801 1.00 51.28 103 SER A N 1
ATOM 744 C CA . SER A 1 103 ? -26.664 -9.321 31.954 1.00 51.28 103 SER A CA 1
ATOM 745 C C . SER A 1 103 ? -26.595 -8.671 33.345 1.00 51.28 103 SER A C 1
ATOM 747 O O . SER A 1 103 ? -26.244 -9.327 34.321 1.00 51.28 103 SER A O 1
ATOM 749 N N . GLY A 1 104 ? -26.991 -7.403 33.495 1.00 54.78 104 GLY A N 1
ATOM 750 C CA . GLY A 1 104 ? -26.946 -6.752 34.812 1.00 54.78 104 GLY A CA 1
ATOM 751 C C . GLY A 1 104 ? -27.786 -5.492 34.933 1.00 54.78 104 GLY A C 1
ATOM 752 O O . GLY A 1 104 ? -27.280 -4.446 35.342 1.00 54.78 104 GLY A O 1
ATOM 753 N N . GLY A 1 105 ? -29.061 -5.582 34.545 1.00 57.59 105 GLY A N 1
ATOM 754 C CA . GLY A 1 105 ? -30.031 -4.495 34.633 1.00 57.59 105 GLY A CA 1
ATOM 755 C C . GLY A 1 105 ? -30.053 -3.889 36.031 1.00 57.59 105 GLY A C 1
ATOM 756 O O . GLY A 1 105 ? -30.563 -4.480 36.978 1.00 57.59 105 GLY A O 1
ATOM 757 N N . THR A 1 106 ? -29.501 -2.686 36.171 1.00 66.56 106 THR A N 1
ATOM 758 C CA . THR A 1 106 ? -29.728 -1.925 37.392 1.00 66.56 106 THR A CA 1
ATOM 759 C C . THR A 1 106 ? -31.186 -1.493 37.350 1.00 66.56 106 THR A C 1
ATOM 761 O O . THR A 1 106 ? -31.587 -0.722 36.479 1.00 66.56 106 THR A O 1
ATOM 764 N N . ILE A 1 107 ? -31.994 -2.068 38.228 1.00 74.19 107 ILE A N 1
ATOM 765 C CA . ILE A 1 107 ? -33.418 -1.777 38.318 1.00 74.19 107 ILE A CA 1
ATOM 766 C C . ILE A 1 107 ? -33.579 -0.387 38.941 1.00 74.19 107 ILE A C 1
ATOM 768 O O . ILE A 1 107 ? -32.889 -0.041 39.901 1.00 74.19 107 ILE A O 1
ATOM 772 N N . CYS A 1 108 ? -34.458 0.440 38.379 1.00 72.62 108 CYS A N 1
ATOM 773 C CA . CYS A 1 108 ? -34.766 1.745 38.947 1.00 72.62 108 CYS A CA 1
ATOM 774 C C . CYS A 1 108 ? -35.489 1.562 40.298 1.00 72.62 108 CYS A C 1
ATOM 776 O O . CYS A 1 108 ? -36.553 0.942 40.315 1.00 72.62 108 CYS A O 1
ATOM 778 N N . PRO A 1 109 ? -34.990 2.124 41.416 1.00 72.12 109 PRO A N 1
ATOM 779 C CA . PRO A 1 109 ? -35.601 1.940 42.738 1.00 72.12 109 PRO A CA 1
ATOM 780 C C . PRO A 1 109 ? -36.981 2.600 42.866 1.00 72.12 109 PRO A C 1
ATOM 782 O O . PRO A 1 109 ? -37.734 2.279 43.776 1.00 72.12 109 PRO A O 1
ATOM 785 N N . THR A 1 110 ? -37.318 3.520 41.960 1.00 75.25 110 THR A N 1
ATOM 786 C CA . THR A 1 110 ? -38.588 4.256 41.978 1.00 75.25 110 THR A CA 1
ATOM 787 C C . THR A 1 110 ? -39.723 3.503 41.287 1.00 75.25 110 THR A C 1
ATOM 789 O O . THR A 1 110 ? -40.872 3.638 41.685 1.00 75.25 110 THR A O 1
ATOM 792 N N . CYS A 1 111 ? -39.425 2.738 40.233 1.00 81.38 111 CYS A N 1
ATOM 793 C CA . CYS A 1 111 ? -40.456 2.185 39.341 1.00 81.38 111 CYS A CA 1
ATOM 794 C C . CYS A 1 111 ? -40.201 0.748 38.876 1.00 81.38 111 CYS A C 1
ATOM 796 O O . CYS A 1 111 ? -41.013 0.191 38.146 1.00 81.38 111 CYS A O 1
ATOM 798 N N . GLY A 1 112 ? -39.067 0.142 39.234 1.00 75.69 112 GLY A N 1
ATOM 799 C CA . GLY A 1 112 ? -38.759 -1.232 38.844 1.00 75.69 112 GLY A CA 1
ATOM 800 C C . GLY A 1 112 ? -38.344 -1.420 37.378 1.00 75.69 112 GLY A C 1
ATOM 801 O O . GLY A 1 112 ? -38.018 -2.534 36.979 1.00 75.69 112 GLY A O 1
ATOM 802 N N . SER A 1 113 ? -38.314 -0.366 36.556 1.00 79.88 113 SER A N 1
ATOM 803 C CA . SER A 1 113 ? -37.898 -0.489 35.154 1.00 79.88 113 SER A CA 1
ATOM 804 C C . SER A 1 113 ? -36.382 -0.642 35.015 1.00 79.88 113 SER A C 1
ATOM 806 O O . SER A 1 113 ? -35.616 -0.108 35.824 1.00 79.88 113 SER A O 1
ATOM 808 N N . THR A 1 114 ? -35.933 -1.291 33.942 1.00 74.94 114 THR A N 1
ATOM 809 C CA . THR A 1 114 ? -34.511 -1.409 33.609 1.00 74.94 114 THR A CA 1
ATOM 810 C C . THR A 1 114 ? -33.901 -0.037 33.304 1.00 74.94 114 THR A C 1
ATOM 812 O O . THR A 1 114 ? -34.426 0.747 32.510 1.00 74.94 114 THR A O 1
ATOM 815 N N . MET A 1 115 ? -32.782 0.290 33.956 1.00 73.25 115 MET A N 1
ATOM 816 C CA . MET A 1 115 ? -32.010 1.484 33.611 1.00 73.25 115 MET A CA 1
ATOM 817 C C . MET A 1 115 ? -31.128 1.210 32.398 1.00 73.25 115 MET A C 1
ATOM 819 O O . MET A 1 115 ? -30.534 0.140 32.273 1.00 73.25 115 MET A O 1
ATOM 823 N N . ARG A 1 116 ? -31.012 2.205 31.516 1.00 76.69 116 ARG A N 1
ATOM 824 C CA . ARG A 1 116 ? -30.144 2.145 30.340 1.00 76.69 116 ARG A CA 1
ATOM 825 C C . ARG A 1 116 ? -28.871 2.935 30.608 1.00 76.69 116 ARG A C 1
ATOM 827 O O . ARG A 1 116 ? -28.931 4.073 31.076 1.00 76.69 116 ARG A O 1
ATOM 834 N N . ALA A 1 117 ? -27.728 2.338 30.294 1.00 71.44 117 ALA A N 1
ATOM 835 C CA . ALA A 1 117 ? -26.459 3.046 30.279 1.00 71.44 117 ALA A CA 1
ATOM 836 C C . ALA A 1 117 ? -26.400 3.967 29.053 1.00 71.44 117 ALA A C 1
ATOM 838 O O . ALA A 1 117 ? -26.631 3.537 27.922 1.00 71.44 117 ALA A O 1
ATOM 839 N N . LEU A 1 118 ? -26.101 5.239 29.283 1.00 68.00 118 LEU A N 1
ATOM 840 C CA . LEU A 1 118 ? -25.882 6.253 28.263 1.00 68.00 118 LEU A CA 1
ATOM 841 C C . LEU A 1 118 ? -24.466 6.791 28.423 1.00 68.00 118 LEU A C 1
ATOM 843 O O . LEU A 1 118 ? -24.057 7.162 29.521 1.00 68.00 118 LEU A O 1
ATOM 847 N N . VAL A 1 119 ? -23.717 6.844 27.325 1.00 67.88 119 VAL A N 1
ATOM 848 C CA . VAL A 1 119 ? -22.395 7.472 27.310 1.00 67.88 119 VAL A CA 1
ATOM 849 C C . VAL A 1 119 ? -22.573 8.930 26.901 1.00 67.88 119 VAL A C 1
ATOM 851 O O . VAL A 1 119 ? -22.924 9.214 25.759 1.00 67.88 119 VAL A O 1
ATOM 854 N N . GLN A 1 120 ? -22.349 9.853 27.833 1.00 70.44 120 GLN A N 1
ATOM 855 C CA . GLN A 1 120 ? -22.348 11.296 27.576 1.00 70.44 120 GLN A CA 1
ATOM 856 C C . GLN A 1 120 ? -21.040 11.895 28.087 1.00 70.44 120 GLN A C 1
ATOM 858 O O . GLN A 1 120 ? -20.651 11.659 29.229 1.00 70.44 120 GLN A O 1
ATOM 863 N N . ASN A 1 121 ? -20.354 12.670 27.242 1.00 59.59 121 ASN A N 1
ATOM 864 C CA . ASN A 1 121 ? -19.098 13.353 27.581 1.00 59.59 121 ASN A CA 1
ATOM 865 C C . ASN A 1 121 ? -18.030 12.428 28.201 1.00 59.59 121 ASN A C 1
ATOM 867 O O . ASN A 1 121 ? -17.363 12.792 29.166 1.00 59.59 121 ASN A O 1
ATOM 871 N N . GLY A 1 122 ? -17.904 11.201 27.684 1.00 63.50 122 GLY A N 1
ATOM 872 C CA . GLY A 1 122 ? -16.929 10.221 28.179 1.00 63.50 122 GLY A CA 1
ATOM 873 C C . GLY A 1 122 ? -17.253 9.619 29.552 1.00 63.50 122 GLY A C 1
ATOM 874 O O . GLY A 1 122 ? -16.428 8.896 30.098 1.00 63.50 122 GLY A O 1
ATOM 875 N N . ARG A 1 123 ? -18.440 9.879 30.115 1.00 59.31 123 ARG A N 1
ATOM 876 C CA . ARG A 1 123 ? -18.931 9.233 31.340 1.00 59.31 123 ARG A CA 1
ATOM 877 C C . ARG A 1 123 ? -20.113 8.323 31.037 1.00 59.31 123 ARG A C 1
ATOM 879 O O . ARG A 1 123 ? -20.952 8.636 30.193 1.00 59.31 123 ARG A O 1
ATOM 886 N N . ILE A 1 124 ? -20.183 7.205 31.755 1.00 69.56 124 ILE A N 1
ATOM 887 C CA . ILE A 1 124 ? -21.328 6.294 31.723 1.00 69.56 124 ILE A CA 1
ATOM 888 C C . ILE A 1 124 ? -22.346 6.787 32.756 1.00 69.56 124 ILE A C 1
ATOM 890 O O . ILE A 1 124 ? -22.070 6.785 33.952 1.00 69.56 124 ILE A O 1
ATOM 894 N N . GLN A 1 125 ? -23.516 7.210 32.285 1.00 72.75 125 GLN A N 1
ATOM 895 C CA . GLN A 1 125 ? -24.655 7.630 33.099 1.00 72.75 125 GLN A CA 1
ATOM 896 C C . GLN A 1 125 ? -25.760 6.576 33.013 1.00 72.75 125 GLN A C 1
ATOM 898 O O . GLN A 1 125 ? -26.084 6.102 31.926 1.00 72.75 125 GLN A O 1
ATOM 903 N N . LEU A 1 126 ? -26.371 6.214 34.140 1.00 74.06 126 LEU A N 1
ATOM 904 C CA . LEU A 1 126 ? -27.533 5.322 34.161 1.00 74.06 126 LEU A CA 1
ATOM 905 C C . LEU A 1 126 ? -28.809 6.163 34.196 1.00 74.06 126 LEU A C 1
ATOM 907 O O . LEU A 1 126 ? -29.002 6.968 35.111 1.00 74.06 126 LEU A O 1
ATOM 911 N N . LYS A 1 127 ? -29.685 5.974 33.204 1.00 77.31 127 LYS A N 1
ATOM 912 C CA . LYS A 1 127 ? -30.958 6.697 33.110 1.00 77.31 127 LYS A CA 1
ATOM 913 C C . LYS A 1 127 ? -32.139 5.740 33.013 1.00 77.31 127 LYS A C 1
ATOM 915 O O . LYS A 1 127 ? -32.130 4.787 32.234 1.00 77.31 127 LYS A O 1
ATOM 920 N N . CYS A 1 128 ? -33.168 6.016 33.805 1.00 77.88 128 CYS A N 1
ATOM 921 C CA . CYS A 1 128 ? -34.465 5.364 33.709 1.00 77.88 128 CYS A CA 1
ATOM 922 C C . CYS A 1 128 ? -35.259 5.959 32.534 1.00 77.88 128 CYS A C 1
ATOM 924 O O . CYS A 1 128 ? -35.446 7.173 32.467 1.00 77.88 128 CYS A O 1
ATOM 926 N N . MET A 1 129 ? -35.736 5.113 31.616 1.00 74.06 129 MET A N 1
ATOM 927 C CA . MET A 1 129 ? -36.506 5.557 30.443 1.00 74.06 129 MET A CA 1
ATOM 928 C C . MET A 1 129 ? -37.990 5.798 30.744 1.00 74.06 129 MET A C 1
ATOM 930 O O . MET A 1 129 ? -38.627 6.552 30.020 1.00 74.06 129 MET A O 1
ATOM 934 N N . ALA A 1 130 ? -38.528 5.201 31.814 1.00 73.56 130 ALA A N 1
ATOM 935 C CA . ALA A 1 130 ? -39.936 5.344 32.185 1.00 73.56 130 ALA A CA 1
ATOM 936 C C . ALA A 1 130 ? -40.254 6.718 32.802 1.00 73.56 130 ALA A C 1
ATOM 938 O O . ALA A 1 130 ? -41.291 7.301 32.509 1.00 73.56 130 ALA A O 1
ATOM 939 N N . HIS A 1 131 ? -39.345 7.255 33.624 1.00 71.56 131 HIS A N 1
ATOM 940 C CA . HIS A 1 131 ? -39.567 8.517 34.351 1.00 71.56 131 HIS A CA 1
ATOM 941 C C . HIS A 1 131 ? -38.475 9.566 34.122 1.00 71.56 131 HIS A C 1
ATOM 943 O O . HIS A 1 131 ? -38.514 10.643 34.707 1.00 71.56 131 HIS A O 1
ATOM 949 N N . GLY A 1 132 ? -37.453 9.264 33.316 1.00 66.38 132 GLY A N 1
ATOM 950 C CA . GLY A 1 132 ? -36.341 10.182 33.070 1.00 66.38 132 GLY A CA 1
ATOM 951 C C . GLY A 1 132 ? -35.409 10.402 34.269 1.00 66.38 132 GLY A C 1
ATOM 952 O O . GLY A 1 132 ? -34.454 11.168 34.138 1.00 66.38 132 GLY A O 1
ATOM 953 N N . CYS A 1 133 ? -35.634 9.730 35.406 1.00 69.38 133 CYS A N 1
ATOM 954 C CA . CYS A 1 133 ? -34.767 9.800 36.580 1.00 69.38 133 CYS A CA 1
ATOM 955 C C . CYS A 1 133 ? -33.359 9.288 36.233 1.00 69.38 133 CYS A C 1
ATOM 957 O O . CYS A 1 133 ? -33.188 8.152 35.780 1.00 69.38 133 CYS A O 1
ATOM 959 N N . GLY A 1 134 ? -3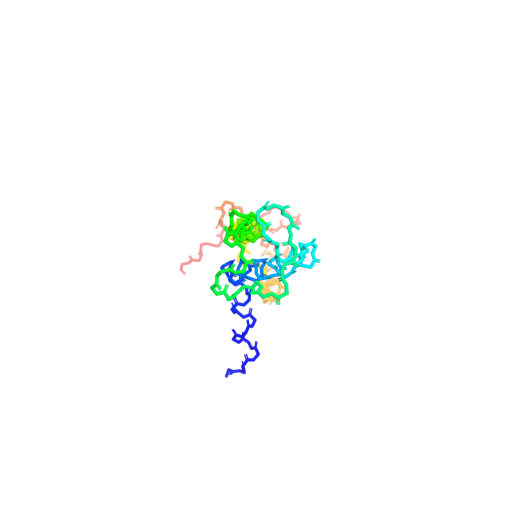2.350 10.136 36.424 1.00 60.34 134 GLY A N 1
ATOM 960 C CA . GLY A 1 134 ? -30.941 9.764 36.328 1.00 60.34 134 GLY A CA 1
ATOM 961 C C . GLY A 1 134 ? -30.384 9.460 37.712 1.00 60.34 134 GLY A C 1
ATOM 962 O O . GLY A 1 134 ? -30.708 10.163 38.667 1.00 60.34 134 GLY A O 1
ATOM 963 N N . TYR A 1 135 ? -29.551 8.429 37.823 1.00 61.59 135 TYR A N 1
ATOM 964 C CA . TYR A 1 135 ? -28.793 8.164 39.043 1.00 61.59 135 TYR A CA 1
ATOM 965 C C . TYR A 1 135 ? -27.299 8.211 38.711 1.00 61.59 135 TYR A C 1
ATOM 967 O O . TYR A 1 135 ? -26.781 7.331 38.021 1.00 61.59 135 TYR A O 1
ATOM 975 N N . GLU A 1 136 ? -26.600 9.242 39.193 1.00 53.66 136 GLU A N 1
ATOM 976 C CA . GLU A 1 136 ? -25.139 9.304 39.123 1.00 53.66 136 GLU A CA 1
ATOM 977 C C . GLU A 1 136 ? -24.549 8.340 40.158 1.00 53.66 136 GLU A C 1
ATOM 979 O O . GLU A 1 136 ? -24.392 8.678 41.332 1.00 53.66 136 GLU A O 1
ATOM 984 N N . ARG A 1 137 ? -24.185 7.122 39.743 1.00 50.72 137 ARG A N 1
ATOM 985 C CA . ARG A 1 137 ? -23.287 6.299 40.563 1.00 50.72 137 ARG A CA 1
ATOM 986 C C . ARG A 1 137 ? -21.861 6.808 40.381 1.00 50.72 137 ARG A C 1
ATOM 988 O O . ARG A 1 137 ? -21.212 6.490 39.389 1.00 50.72 137 ARG A O 1
ATOM 995 N N . ARG A 1 138 ? -21.349 7.567 41.358 1.00 39.28 138 ARG A N 1
ATOM 996 C CA . ARG A 1 138 ? -19.895 7.706 41.529 1.00 39.28 138 ARG A CA 1
ATOM 997 C C . ARG A 1 138 ? -19.358 6.347 41.967 1.00 39.28 138 ARG A C 1
ATOM 999 O O . ARG A 1 138 ? -19.512 5.974 43.126 1.00 39.28 138 ARG A O 1
ATOM 1006 N N . TYR A 1 139 ? -18.760 5.606 41.041 1.00 41.97 139 TYR A N 1
ATOM 1007 C CA . TYR A 1 139 ? -17.861 4.521 41.415 1.00 41.97 139 TYR A CA 1
ATOM 1008 C C . TYR A 1 139 ? -16.674 5.162 42.149 1.00 41.97 139 TYR A C 1
ATOM 1010 O O . TYR A 1 139 ? -15.993 6.016 41.579 1.00 41.97 139 TYR A O 1
ATOM 1018 N N . ARG A 1 140 ? -16.532 4.853 43.442 1.00 38.12 140 ARG A N 1
ATOM 1019 C CA . ARG A 1 140 ? -15.289 5.080 44.188 1.00 38.12 140 ARG A CA 1
ATOM 1020 C C . ARG A 1 140 ? -14.293 3.994 43.827 1.00 38.12 140 ARG A C 1
ATOM 1022 O O . ARG A 1 140 ? -14.755 2.845 43.647 1.00 38.12 140 ARG A O 1
#

Mean predicted aligned error: 15.38 Å

Sequence (140 aa):
MTKLGRLTDFLKKPAAIGALTFIATMIVVGMFMGPTTCNSGWASGSIGRRGACSHHGGVNHGPAQLRFITSILFGVAAGIFANKIQNGRPENSSPEALKASDSGGTICPTCGSTMRALVQNGRIQLKCMAHGCGYERRYR